Protein AF-A0A9P6AMA7-F1 (afdb_monomer_lite)

Structure (mmCIF, N/CA/C/O backbone):
data_AF-A0A9P6AMA7-F1
#
_entry.id   AF-A0A9P6AMA7-F1
#
loop_
_atom_site.group_PDB
_atom_site.id
_atom_site.type_symbol
_atom_site.label_atom_id
_atom_site.label_alt_id
_atom_site.label_comp_id
_atom_site.label_asym_id
_atom_site.label_entity_id
_atom_site.label_seq_id
_atom_site.pdbx_PDB_ins_code
_atom_site.Cartn_x
_atom_site.Cartn_y
_atom_site.Cartn_z
_atom_site.occupancy
_atom_site.B_iso_or_equiv
_atom_site.auth_seq_id
_atom_site.auth_comp_id
_atom_site.auth_asym_id
_atom_site.auth_atom_id
_atom_site.pdbx_PDB_model_num
ATOM 1 N N . VAL A 1 1 ? -16.185 -14.655 -2.365 1.00 68.81 1 VAL A N 1
ATOM 2 C CA . VAL A 1 1 ? -16.937 -15.245 -3.502 1.00 68.81 1 VAL A CA 1
ATOM 3 C C . VAL A 1 1 ? -18.035 -16.149 -2.954 1.00 68.81 1 VAL A C 1
ATOM 5 O O . VAL A 1 1 ? -17.804 -16.807 -1.950 1.00 68.81 1 VAL A O 1
ATOM 8 N N . TRP A 1 2 ? -19.237 -16.151 -3.538 1.00 72.81 2 TRP A N 1
ATOM 9 C CA . TRP A 1 2 ? -20.309 -17.062 -3.111 1.00 72.81 2 TRP A CA 1
ATOM 10 C C . TRP A 1 2 ? -20.008 -18.483 -3.596 1.00 72.81 2 TRP A C 1
ATOM 12 O O . TRP A 1 2 ? -19.959 -18.718 -4.802 1.00 72.81 2 TRP A O 1
ATOM 22 N N . ASN A 1 3 ? -19.809 -19.424 -2.674 1.00 79.06 3 ASN A N 1
ATOM 23 C CA . ASN A 1 3 ? -19.501 -20.823 -3.005 1.00 79.06 3 ASN A CA 1
ATOM 24 C C . ASN A 1 3 ? -20.756 -21.720 -3.089 1.00 79.06 3 ASN A C 1
ATOM 26 O O . ASN A 1 3 ? -20.645 -22.942 -3.164 1.00 79.06 3 ASN A O 1
ATOM 30 N N . GLY A 1 4 ? -21.959 -21.135 -3.029 1.00 75.69 4 GLY A N 1
ATOM 31 C CA . GLY A 1 4 ? -23.224 -21.874 -2.962 1.00 75.69 4 GLY A CA 1
ATOM 32 C C . GLY A 1 4 ? -23.747 -22.127 -1.543 1.00 75.69 4 GLY A C 1
ATOM 33 O O . GLY A 1 4 ? -24.902 -22.520 -1.401 1.00 75.69 4 GLY A O 1
ATOM 34 N N . ARG A 1 5 ? -22.937 -21.900 -0.499 1.00 81.56 5 ARG A N 1
ATOM 35 C CA . ARG A 1 5 ? -23.315 -22.090 0.916 1.00 81.56 5 ARG A CA 1
ATOM 36 C C . ARG A 1 5 ? -23.072 -20.849 1.770 1.00 81.56 5 ARG A C 1
ATOM 38 O O . ARG A 1 5 ? -23.910 -20.510 2.597 1.00 81.56 5 ARG A O 1
ATOM 45 N N . PHE A 1 6 ? -21.935 -20.194 1.582 1.00 77.62 6 PHE A N 1
ATOM 46 C CA . PHE A 1 6 ? -21.545 -18.980 2.288 1.00 77.62 6 PHE A CA 1
ATOM 47 C C . PHE A 1 6 ? -20.667 -18.098 1.390 1.00 77.62 6 PHE A C 1
ATOM 49 O O . PHE A 1 6 ? -20.195 -18.509 0.324 1.00 77.62 6 PHE A O 1
ATOM 56 N N . PHE A 1 7 ? -20.461 -16.853 1.809 1.00 72.19 7 PHE A N 1
ATOM 57 C CA . PHE A 1 7 ? -19.474 -15.985 1.182 1.00 72.19 7 PHE A CA 1
ATOM 58 C C . PHE A 1 7 ? -18.088 -16.341 1.718 1.00 72.19 7 PHE A C 1
ATOM 60 O O . PHE A 1 7 ? -17.790 -16.119 2.886 1.00 72.19 7 PHE A O 1
ATOM 67 N N . GLU A 1 8 ? -17.241 -16.913 0.866 1.00 73.94 8 GLU A N 1
ATOM 68 C CA . GLU A 1 8 ? -15.836 -17.152 1.192 1.00 73.94 8 GLU A CA 1
ATOM 69 C C . GLU A 1 8 ? -15.027 -15.862 1.065 1.00 73.94 8 GLU A C 1
ATOM 71 O O . GLU A 1 8 ? -15.163 -15.130 0.076 1.00 73.94 8 GLU A O 1
ATOM 76 N N . CYS A 1 9 ? -14.128 -15.620 2.019 1.00 69.00 9 CYS A N 1
ATOM 77 C CA . CYS A 1 9 ? -13.097 -14.599 1.885 1.00 69.00 9 CYS A CA 1
ATOM 78 C C . CYS A 1 9 ? -12.128 -15.016 0.774 1.00 69.00 9 CYS A C 1
ATOM 80 O O . CYS A 1 9 ? -11.408 -16.006 0.888 1.00 69.00 9 CYS A O 1
ATOM 82 N N . THR A 1 10 ? -12.116 -14.267 -0.326 1.00 73.31 10 THR A N 1
ATOM 83 C CA . THR A 1 10 ? -11.249 -14.530 -1.481 1.00 73.31 10 THR A CA 1
ATOM 84 C C . THR A 1 10 ? -10.432 -13.279 -1.764 1.00 73.31 10 THR A C 1
ATOM 86 O O . THR A 1 10 ? -10.982 -12.179 -1.797 1.00 73.31 10 THR A O 1
ATOM 89 N N . SER A 1 11 ? -9.122 -13.418 -1.970 1.00 75.81 11 SER A N 1
ATOM 90 C CA . SER A 1 11 ? -8.282 -12.276 -2.335 1.00 75.81 11 SER A CA 1
ATOM 91 C C . SER A 1 11 ? -8.448 -11.916 -3.813 1.00 75.81 11 SER A C 1
ATOM 93 O O . SER A 1 11 ? -8.735 -12.770 -4.654 1.00 75.81 11 SER A O 1
ATOM 95 N N . LEU A 1 12 ? -8.219 -10.647 -4.154 1.00 76.94 12 LEU A N 1
ATOM 96 C CA . LEU A 1 12 ? -8.228 -10.189 -5.546 1.00 76.94 12 LEU A CA 1
ATOM 97 C C . LEU A 1 12 ? -7.179 -10.933 -6.393 1.00 76.94 12 LEU A C 1
ATOM 99 O O . LEU A 1 12 ? -7.445 -11.270 -7.545 1.00 76.94 12 LEU A O 1
ATOM 103 N N . ALA A 1 13 ? -6.029 -11.270 -5.803 1.00 75.75 13 ALA A N 1
ATOM 104 C CA . ALA A 1 13 ? -5.015 -12.121 -6.420 1.00 75.75 13 ALA A CA 1
ATOM 105 C C . ALA A 1 13 ? -5.548 -13.526 -6.757 1.00 75.75 13 ALA A C 1
ATOM 107 O O . ALA A 1 13 ? -5.298 -14.015 -7.858 1.00 75.75 13 ALA A O 1
ATOM 108 N N . ALA A 1 14 ? -6.304 -14.159 -5.851 1.00 73.00 14 ALA A N 1
ATOM 109 C CA . ALA A 1 14 ? -6.897 -15.480 -6.081 1.00 73.00 14 ALA A CA 1
ATOM 110 C C . ALA A 1 14 ? -8.008 -15.451 -7.144 1.00 73.00 14 ALA A C 1
ATOM 112 O O . ALA A 1 14 ? -8.193 -16.426 -7.865 1.00 73.00 14 ALA A O 1
ATOM 113 N N . MET A 1 15 ? -8.689 -14.312 -7.306 1.00 79.62 15 MET A N 1
ATOM 114 C CA . MET A 1 15 ? -9.617 -14.081 -8.422 1.00 79.62 15 MET A CA 1
ATOM 115 C C . MET A 1 15 ? -8.908 -13.785 -9.757 1.00 79.62 15 MET A C 1
ATOM 117 O O . MET A 1 15 ? -9.567 -13.561 -10.768 1.00 79.62 15 MET A O 1
ATOM 121 N N . GLY A 1 16 ? -7.571 -13.786 -9.786 1.00 81.75 16 GLY A N 1
ATOM 122 C CA . GLY A 1 16 ? -6.781 -13.564 -10.995 1.00 81.75 16 GLY A CA 1
ATOM 123 C C . GLY A 1 16 ? -6.574 -12.093 -11.357 1.00 81.75 16 GLY A C 1
ATOM 124 O O . GLY A 1 16 ? -6.060 -11.818 -12.444 1.00 81.75 16 GLY A O 1
ATOM 125 N N . LEU A 1 17 ? -6.921 -11.145 -10.473 1.00 84.31 17 LEU A N 1
ATOM 126 C CA . LEU A 1 17 ? -6.676 -9.727 -10.732 1.00 84.31 17 LEU A CA 1
ATOM 127 C C . LEU A 1 17 ? -5.169 -9.457 -10.796 1.00 84.31 17 LEU A C 1
ATOM 129 O O . LEU A 1 17 ? -4.412 -9.762 -9.868 1.00 84.31 17 LEU A O 1
ATOM 133 N N . LYS A 1 18 ? -4.764 -8.834 -11.901 1.00 86.62 18 LYS A N 1
ATOM 134 C CA . LYS A 1 18 ? -3.401 -8.394 -12.179 1.00 86.62 18 LYS A CA 1
ATOM 135 C C . LYS A 1 18 ? -3.399 -6.889 -12.399 1.00 86.62 18 LYS A C 1
ATOM 137 O O . LYS A 1 18 ? -4.124 -6.394 -13.259 1.00 86.62 18 LYS A O 1
ATOM 142 N N . VAL A 1 19 ? -2.588 -6.171 -11.631 1.00 86.56 19 VAL A N 1
ATOM 143 C CA . VAL A 1 19 ? -2.410 -4.725 -11.773 1.00 86.56 19 VAL A CA 1
ATOM 144 C C . VAL A 1 19 ? -1.103 -4.458 -12.501 1.00 86.56 19 VAL A C 1
ATOM 146 O O . VAL A 1 19 ? -0.035 -4.848 -12.037 1.00 86.56 19 VAL A O 1
ATOM 149 N N . TYR A 1 20 ? -1.194 -3.783 -13.640 1.00 87.50 20 TYR A N 1
ATOM 150 C CA . TYR A 1 20 ? -0.045 -3.379 -14.440 1.00 87.50 20 TYR A CA 1
ATOM 151 C C . TYR A 1 20 ? 0.362 -1.961 -14.042 1.00 87.50 20 TYR A C 1
ATOM 153 O O . TYR A 1 20 ? -0.455 -1.044 -14.123 1.00 87.50 20 TYR A O 1
ATOM 161 N N . LEU A 1 21 ? 1.608 -1.780 -13.603 1.00 86.88 21 LEU A N 1
ATOM 162 C CA . LEU A 1 21 ? 2.154 -0.475 -13.223 1.00 86.88 21 LEU A CA 1
ATOM 163 C C . LEU A 1 21 ? 3.147 0.028 -14.273 1.00 86.88 21 LEU A C 1
ATOM 165 O O . LEU A 1 21 ? 3.879 -0.754 -14.880 1.00 86.88 21 LEU A O 1
ATOM 169 N N . GLY A 1 22 ? 3.209 1.349 -14.451 1.00 84.31 22 GLY A N 1
ATOM 170 C CA . GLY A 1 22 ? 4.006 1.993 -15.497 1.00 84.31 22 GLY A CA 1
ATOM 171 C C . GLY A 1 22 ? 3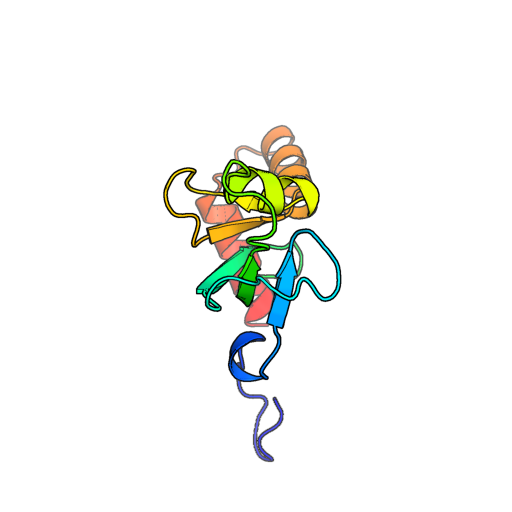.206 2.163 -16.789 1.00 84.31 22 GLY A C 1
ATOM 172 O O . GLY A 1 22 ? 2.173 2.826 -16.781 1.00 84.31 22 GLY A O 1
ATOM 173 N N . HIS A 1 23 ? 3.680 1.598 -17.903 1.00 82.06 23 HIS A N 1
ATOM 174 C CA . HIS A 1 23 ? 2.973 1.696 -19.185 1.00 82.06 23 HIS A CA 1
ATOM 175 C C . HIS A 1 23 ? 1.824 0.686 -19.291 1.00 82.06 23 HIS A C 1
ATOM 177 O O . HIS A 1 23 ? 1.960 -0.479 -18.907 1.00 82.06 23 HIS A O 1
ATOM 183 N N . THR A 1 24 ? 0.723 1.113 -19.905 1.00 73.62 24 THR A N 1
ATOM 184 C CA . THR A 1 24 ? -0.377 0.234 -20.306 1.00 73.62 24 THR A CA 1
ATOM 185 C C . THR A 1 24 ? 0.116 -0.761 -21.367 1.00 73.62 24 THR A C 1
ATOM 187 O O . THR A 1 24 ? 0.728 -0.367 -22.355 1.00 73.62 24 THR A O 1
ATOM 190 N N . ASN A 1 25 ? -0.101 -2.064 -21.150 1.00 71.75 25 ASN A N 1
ATOM 191 C CA . ASN A 1 25 ? 0.365 -3.149 -22.032 1.00 71.75 25 ASN A CA 1
ATOM 192 C C . ASN A 1 25 ? 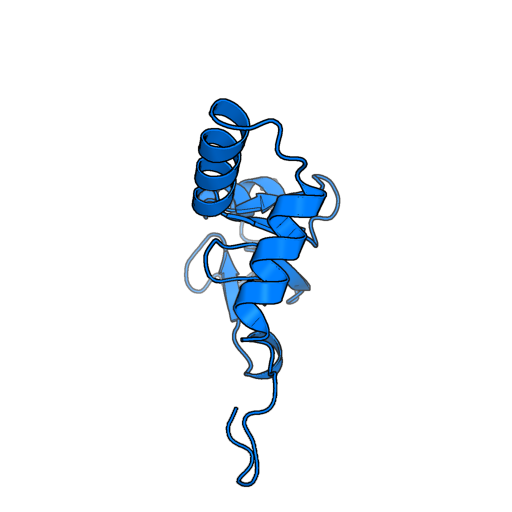1.880 -3.113 -22.377 1.00 71.75 25 ASN A C 1
ATOM 194 O O . ASN A 1 25 ? 2.253 -3.376 -23.520 1.00 71.75 25 ASN A O 1
ATOM 198 N N . CYS A 1 26 ? 2.775 -2.812 -21.415 1.00 78.75 26 CYS A N 1
ATOM 199 C CA . CYS A 1 26 ? 4.234 -2.925 -21.640 1.00 78.75 26 CYS A CA 1
ATOM 200 C C . CYS A 1 26 ? 4.582 -4.376 -22.047 1.00 78.75 26 CYS A C 1
ATOM 202 O O . CYS A 1 26 ? 4.282 -5.304 -21.298 1.00 78.75 26 CYS A O 1
ATOM 204 N N . PRO A 1 27 ? 5.262 -4.597 -23.186 1.00 78.62 27 PRO A N 1
ATOM 205 C CA . PRO A 1 27 ? 5.699 -5.934 -23.601 1.00 78.62 27 PRO A CA 1
ATOM 206 C C . PRO A 1 27 ? 6.837 -6.485 -22.726 1.00 78.62 27 PRO A C 1
ATOM 208 O O . PRO A 1 27 ? 7.143 -7.670 -22.784 1.00 78.62 27 PRO A O 1
ATOM 211 N N . MET A 1 28 ? 7.467 -5.631 -21.911 1.00 82.62 28 MET A N 1
ATOM 212 C CA . MET A 1 28 ? 8.563 -5.982 -21.003 1.00 82.62 28 MET A CA 1
ATOM 213 C C . MET A 1 28 ? 8.123 -5.940 -19.533 1.00 82.62 28 MET A C 1
ATOM 215 O O . MET A 1 28 ? 8.835 -5.404 -18.685 1.00 82.62 28 MET A O 1
ATOM 219 N N . THR A 1 29 ? 6.925 -6.428 -19.208 1.00 82.50 29 THR A N 1
ATOM 220 C CA . THR A 1 29 ? 6.513 -6.586 -17.804 1.00 82.50 29 THR A CA 1
ATOM 221 C C . THR A 1 29 ? 7.409 -7.588 -17.089 1.00 82.50 29 THR A C 1
ATOM 223 O O . THR A 1 29 ? 7.729 -8.642 -17.635 1.00 82.50 29 THR A O 1
ATOM 226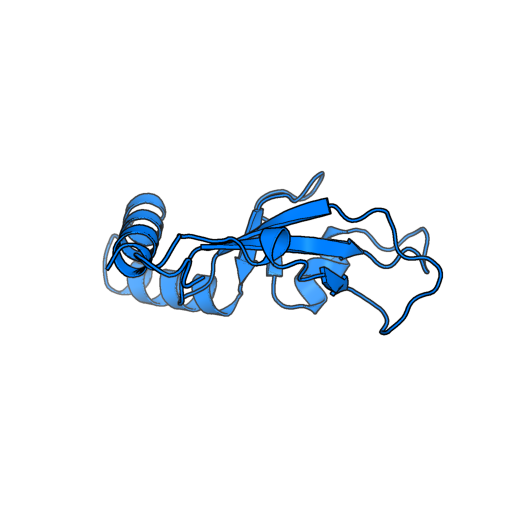 N N . LYS A 1 30 ? 7.787 -7.273 -15.851 1.00 83.12 30 LYS A N 1
ATOM 227 C CA . LYS A 1 30 ? 8.453 -8.223 -14.957 1.00 83.12 30 LYS A CA 1
ATOM 228 C C . LYS A 1 30 ? 7.466 -9.284 -14.466 1.00 83.12 30 LYS A C 1
ATOM 230 O O . LYS A 1 30 ? 6.252 -9.116 -14.589 1.00 83.12 30 LYS A O 1
ATOM 235 N N . GLU A 1 31 ? 8.013 -10.341 -13.870 1.00 84.06 31 GLU A N 1
ATOM 236 C CA . GLU A 1 31 ? 7.234 -11.398 -13.225 1.00 84.06 31 GLU A CA 1
ATOM 237 C C . GLU A 1 31 ? 6.215 -10.821 -12.224 1.00 84.06 31 GLU A C 1
ATOM 239 O O . GLU A 1 31 ? 6.536 -9.873 -11.490 1.00 84.06 31 GLU A O 1
ATOM 244 N N . PRO A 1 32 ? 4.986 -11.370 -12.184 1.00 85.75 32 PRO A N 1
ATOM 245 C CA . PRO A 1 32 ? 3.975 -10.940 -11.238 1.00 85.75 32 PRO A CA 1
ATOM 246 C C . PRO A 1 32 ? 4.448 -11.221 -9.814 1.00 85.75 32 PRO A C 1
ATOM 248 O O . PRO A 1 32 ? 4.917 -12.309 -9.489 1.00 85.75 32 PRO A O 1
ATOM 251 N N . SER A 1 33 ? 4.285 -10.228 -8.952 1.00 88.06 33 SER A N 1
ATOM 252 C CA . SER A 1 33 ? 4.629 -10.321 -7.534 1.00 88.06 33 SER A CA 1
ATOM 253 C C . SER A 1 33 ? 3.397 -10.039 -6.688 1.00 88.06 33 SER A C 1
ATOM 255 O O . SER A 1 33 ? 2.556 -9.214 -7.048 1.00 88.06 33 SER A O 1
ATOM 257 N N . LEU A 1 34 ? 3.262 -10.762 -5.578 1.00 90.38 34 LEU A N 1
ATOM 258 C CA . LEU A 1 34 ? 2.138 -10.596 -4.665 1.00 90.38 34 LEU A CA 1
ATOM 259 C C . LEU A 1 34 ? 2.364 -9.358 -3.794 1.00 90.38 34 LEU A C 1
ATOM 261 O O . LEU A 1 34 ? 3.391 -9.251 -3.123 1.00 90.38 34 LEU A O 1
ATOM 265 N N . PHE A 1 35 ? 1.394 -8.449 -3.797 1.00 90.94 35 PHE A N 1
ATOM 266 C CA . PHE A 1 35 ? 1.397 -7.236 -2.988 1.00 90.94 35 PHE A CA 1
ATOM 267 C C . PHE A 1 35 ? 0.189 -7.193 -2.065 1.00 90.94 35 PHE A C 1
ATOM 269 O O . PHE A 1 35 ? -0.935 -7.482 -2.479 1.00 90.94 35 PHE A O 1
ATOM 276 N N . THR A 1 36 ? 0.422 -6.739 -0.841 1.00 92.38 36 THR A N 1
ATOM 277 C CA . THR A 1 36 ? -0.611 -6.385 0.128 1.00 92.38 36 THR A CA 1
ATOM 278 C C . THR A 1 36 ? -0.831 -4.878 0.084 1.00 92.38 36 THR A C 1
ATOM 280 O O . THR A 1 36 ? 0.046 -4.099 0.458 1.00 92.38 36 THR A O 1
ATOM 283 N N . ILE A 1 37 ? -2.003 -4.458 -0.377 1.00 92.31 37 ILE A N 1
ATOM 284 C CA . ILE A 1 37 ? -2.399 -3.057 -0.492 1.00 92.31 37 ILE A CA 1
ATOM 285 C C . ILE A 1 37 ? -3.380 -2.724 0.619 1.00 92.31 37 ILE A C 1
ATOM 287 O O . ILE A 1 37 ? -4.444 -3.327 0.718 1.00 92.31 37 ILE A O 1
ATOM 291 N N . ILE A 1 38 ? -3.034 -1.732 1.427 1.00 92.88 38 ILE A N 1
ATOM 292 C CA . ILE A 1 38 ? -3.901 -1.198 2.471 1.00 92.88 38 ILE A CA 1
ATOM 293 C C . ILE A 1 38 ? -4.648 0.009 1.900 1.00 92.88 38 ILE A C 1
ATOM 295 O O . ILE A 1 38 ? -4.050 0.995 1.442 1.00 92.88 38 ILE A O 1
ATOM 299 N N . HIS A 1 39 ? -5.969 -0.076 1.927 1.00 92.12 39 HIS A N 1
ATOM 300 C CA . HIS A 1 39 ? -6.888 0.962 1.499 1.00 92.12 39 HIS A CA 1
ATOM 301 C C . HIS A 1 39 ? -7.906 1.263 2.608 1.00 92.12 39 HIS A C 1
ATOM 303 O O . HIS A 1 39 ? -8.012 0.531 3.587 1.00 92.12 39 HIS A O 1
ATOM 309 N N . THR A 1 40 ? -8.653 2.358 2.472 1.00 89.06 40 THR A N 1
ATOM 310 C CA . THR A 1 40 ? -9.725 2.710 3.419 1.00 89.06 40 THR A CA 1
ATOM 311 C C . THR A 1 40 ? -10.876 1.712 3.391 1.00 89.06 40 THR A C 1
ATOM 313 O O . THR A 1 40 ? -11.579 1.594 4.375 1.00 89.06 40 THR A O 1
ATOM 316 N N . ASN A 1 41 ? -11.045 0.982 2.284 1.00 85.19 41 ASN A N 1
ATOM 317 C CA . ASN A 1 41 ? -12.019 -0.106 2.161 1.00 85.19 41 ASN A CA 1
ATOM 318 C C . ASN A 1 41 ? -11.483 -1.467 2.659 1.00 85.19 41 ASN A C 1
ATOM 320 O O . ASN A 1 41 ? -12.112 -2.497 2.443 1.00 85.19 41 ASN A O 1
ATOM 324 N N . GLY A 1 42 ? -10.277 -1.500 3.235 1.00 86.56 42 GLY A N 1
ATOM 325 C CA . GLY A 1 42 ? -9.657 -2.719 3.745 1.00 86.56 42 GLY A CA 1
ATOM 326 C C . GLY A 1 42 ? -8.323 -3.080 3.093 1.00 86.56 42 GLY A C 1
ATOM 327 O O . GLY A 1 42 ? -7.676 -2.289 2.402 1.00 86.56 42 GLY A O 1
ATOM 328 N N . ILE A 1 43 ? -7.881 -4.303 3.376 1.00 89.94 43 ILE A N 1
ATOM 329 C CA . ILE A 1 43 ? -6.590 -4.860 2.985 1.00 89.94 43 ILE A CA 1
ATOM 330 C C . ILE A 1 43 ? -6.798 -5.843 1.836 1.00 89.94 43 ILE A C 1
ATOM 332 O O . ILE A 1 43 ? -7.587 -6.785 1.912 1.00 89.94 43 ILE A O 1
ATOM 336 N N . HIS A 1 44 ? -6.053 -5.631 0.761 1.00 89.75 44 HIS A N 1
ATOM 337 C CA . HIS A 1 44 ? -6.222 -6.339 -0.493 1.00 89.75 44 HIS A CA 1
ATOM 338 C C . HIS A 1 44 ? -4.914 -6.990 -0.928 1.00 89.75 44 HIS A C 1
ATOM 340 O O . HIS A 1 44 ? -3.918 -6.304 -1.134 1.00 89.75 44 HIS A O 1
ATOM 346 N N . CYS A 1 45 ? -4.922 -8.305 -1.144 1.00 90.38 45 CYS A N 1
ATOM 347 C CA . CYS A 1 45 ? -3.801 -8.984 -1.792 1.00 90.38 45 CYS A CA 1
ATOM 348 C C . CYS A 1 45 ? -4.032 -9.015 -3.307 1.00 90.38 45 CYS A C 1
ATOM 350 O O . CYS A 1 45 ? -5.043 -9.567 -3.754 1.00 90.38 45 CYS A O 1
ATOM 352 N N . VAL A 1 46 ? -3.116 -8.442 -4.089 1.00 90.38 46 VAL A N 1
ATOM 353 C CA . VAL A 1 46 ? -3.189 -8.356 -5.559 1.00 90.38 46 VAL A CA 1
ATOM 354 C C . VAL A 1 46 ? -1.872 -8.777 -6.205 1.00 90.38 46 VAL A C 1
ATOM 356 O O . VAL A 1 46 ? -0.805 -8.619 -5.615 1.00 90.38 46 VAL A O 1
ATOM 359 N N . ASN A 1 47 ? -1.937 -9.281 -7.438 1.00 89.88 47 ASN A N 1
ATOM 360 C CA . ASN A 1 47 ? -0.739 -9.534 -8.234 1.00 89.88 47 ASN A CA 1
ATOM 361 C C . ASN A 1 47 ? -0.361 -8.267 -9.000 1.00 89.88 47 ASN A C 1
ATOM 363 O O . ASN A 1 47 ? -1.171 -7.739 -9.763 1.00 89.88 47 ASN A O 1
ATOM 367 N N . VAL A 1 48 ? 0.866 -7.793 -8.823 1.00 89.88 48 VAL A N 1
ATOM 368 C CA . VAL A 1 48 ? 1.375 -6.574 -9.456 1.00 89.88 48 VAL A CA 1
ATOM 369 C C . VAL A 1 48 ? 2.437 -6.936 -10.483 1.00 89.88 48 VAL A C 1
ATOM 371 O O . VAL A 1 48 ? 3.364 -7.696 -10.195 1.00 89.88 48 VAL A O 1
ATOM 374 N N . LEU A 1 49 ? 2.306 -6.372 -11.681 1.00 90.00 49 LEU A N 1
ATOM 375 C CA . LEU A 1 49 ? 3.284 -6.465 -12.755 1.00 90.00 49 LEU A CA 1
ATOM 376 C C . LEU A 1 49 ? 3.923 -5.098 -12.959 1.00 90.00 49 LEU A C 1
ATOM 378 O O . LEU A 1 49 ? 3.274 -4.143 -13.387 1.00 90.00 49 LEU A O 1
ATOM 382 N N . LEU A 1 50 ? 5.212 -5.019 -12.648 1.00 87.44 50 LEU A N 1
ATOM 383 C CA . LEU A 1 50 ? 6.009 -3.815 -12.842 1.00 87.44 50 LEU A CA 1
ATOM 384 C C . LEU A 1 50 ? 6.496 -3.728 -14.286 1.00 87.44 50 LEU A C 1
ATOM 386 O O . LEU A 1 50 ? 6.912 -4.720 -14.890 1.00 87.44 50 LEU A O 1
ATOM 390 N N . CYS A 1 51 ? 6.503 -2.517 -14.823 1.00 87.38 51 CYS A N 1
ATOM 391 C CA . CYS A 1 51 ? 7.029 -2.235 -16.146 1.00 87.38 51 CYS A CA 1
ATOM 392 C C . CYS A 1 51 ? 8.565 -2.339 -16.145 1.00 87.38 51 CYS A C 1
ATOM 394 O O . CYS A 1 51 ? 9.252 -1.663 -15.380 1.00 87.38 51 CYS A O 1
ATOM 396 N N . GLY A 1 52 ? 9.127 -3.165 -17.027 1.00 83.50 52 GLY A N 1
ATOM 397 C CA . GLY A 1 52 ? 10.571 -3.293 -17.251 1.00 83.50 52 GLY A CA 1
ATOM 398 C C . GLY A 1 52 ? 11.105 -2.426 -18.393 1.00 83.50 52 GLY A C 1
ATOM 399 O O . GLY A 1 52 ? 12.302 -2.466 -18.656 1.00 83.50 52 GLY A O 1
ATOM 400 N N . CYS A 1 53 ? 10.253 -1.618 -19.038 1.00 78.31 53 CYS A N 1
ATOM 401 C CA . CYS A 1 53 ? 10.564 -0.793 -20.214 1.00 78.31 53 CYS A CA 1
ATOM 402 C C . CYS A 1 53 ? 11.605 0.351 -19.958 1.00 78.31 53 CYS A C 1
ATOM 404 O O . CYS A 1 53 ? 11.750 1.252 -20.776 1.00 78.31 53 CYS A O 1
ATOM 406 N N . GLY A 1 54 ? 12.353 0.332 -18.848 1.00 70.06 54 GLY A N 1
ATOM 407 C CA . GLY A 1 54 ? 13.443 1.262 -18.538 1.00 70.06 54 GLY A CA 1
ATOM 408 C C . GLY A 1 54 ? 14.315 0.705 -17.414 1.00 70.06 54 GLY A C 1
ATOM 409 O O . GLY A 1 54 ? 13.881 0.659 -16.265 1.00 70.06 54 GLY A O 1
ATOM 410 N N . ALA A 1 55 ? 15.538 0.268 -17.735 1.00 62.16 55 ALA A N 1
ATOM 411 C CA . ALA A 1 55 ? 16.436 -0.434 -16.806 1.00 62.16 55 ALA A CA 1
ATOM 412 C C . ALA A 1 55 ? 16.786 0.364 -15.531 1.00 62.16 55 ALA A C 1
ATOM 414 O O . ALA A 1 55 ? 17.217 -0.216 -14.538 1.00 62.16 55 ALA A O 1
ATOM 415 N N . THR A 1 56 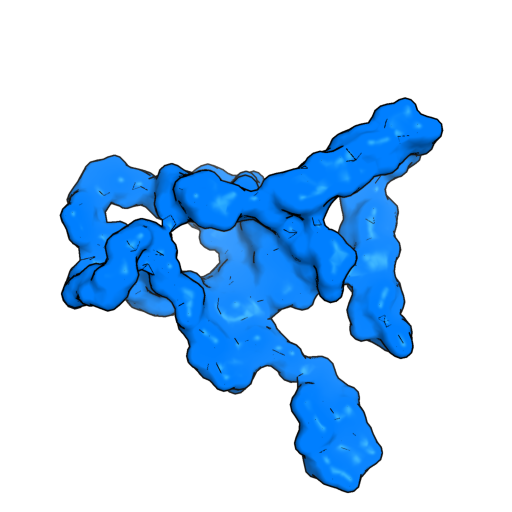? 16.574 1.682 -15.546 1.00 66.62 56 THR A N 1
ATOM 416 C CA . THR A 1 56 ? 16.881 2.615 -14.454 1.00 66.62 56 THR A CA 1
ATOM 417 C C . THR A 1 56 ? 15.672 2.996 -13.595 1.00 66.62 56 THR A C 1
ATOM 419 O O . THR A 1 56 ? 15.846 3.648 -12.566 1.00 66.62 56 THR A O 1
ATOM 422 N N . ILE A 1 57 ? 14.446 2.611 -13.971 1.00 76.50 57 ILE A N 1
ATOM 423 C CA . ILE A 1 57 ? 13.255 2.974 -13.196 1.00 76.50 57 ILE A CA 1
ATOM 424 C C . ILE A 1 57 ? 13.112 2.005 -12.024 1.00 76.50 57 ILE A C 1
ATOM 426 O O . ILE A 1 57 ? 12.814 0.819 -12.193 1.00 76.50 57 ILE A O 1
ATOM 430 N N . HIS A 1 58 ? 13.306 2.522 -10.814 1.00 82.62 58 HIS A N 1
ATOM 431 C CA . HIS A 1 58 ? 13.148 1.728 -9.606 1.00 82.62 58 HIS A CA 1
ATOM 432 C C . HIS A 1 58 ? 11.675 1.339 -9.357 1.00 82.62 58 HIS A C 1
ATOM 434 O O . HIS A 1 58 ? 10.776 2.149 -9.596 1.00 82.62 58 HIS A O 1
ATOM 440 N N . PRO A 1 59 ? 11.408 0.14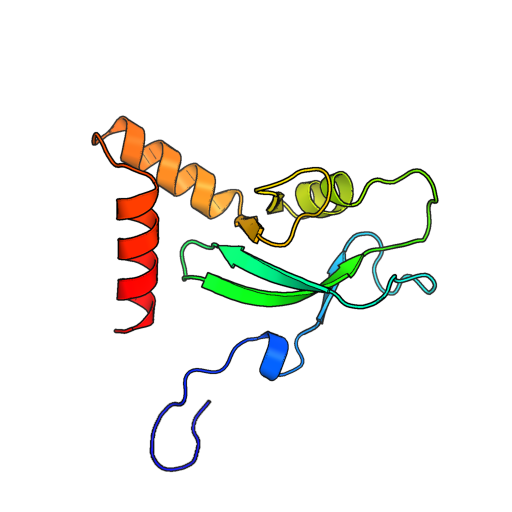0 -8.800 1.00 83.75 59 PRO A N 1
ATOM 441 C CA . PRO A 1 59 ? 10.056 -0.319 -8.461 1.00 83.75 59 PRO A CA 1
ATOM 442 C C . PRO A 1 59 ? 9.242 0.664 -7.612 1.00 83.75 59 PRO A C 1
ATOM 444 O O . PRO A 1 59 ? 8.063 0.880 -7.875 1.00 83.75 59 PRO A O 1
ATOM 447 N N . TRP A 1 60 ? 9.878 1.300 -6.621 1.00 86.31 60 TRP A N 1
ATOM 448 C CA . TRP A 1 60 ? 9.215 2.256 -5.731 1.00 86.31 60 TRP A CA 1
ATOM 449 C C . TRP A 1 60 ? 8.666 3.473 -6.481 1.00 86.31 60 TRP A C 1
ATOM 451 O O . TRP A 1 60 ? 7.611 3.980 -6.118 1.00 86.31 60 TRP A O 1
ATOM 461 N N . TYR A 1 61 ? 9.328 3.909 -7.556 1.00 88.75 61 TYR A N 1
ATOM 462 C CA . TYR A 1 61 ? 8.865 5.043 -8.351 1.00 88.75 61 TYR A CA 1
ATOM 463 C C . TYR A 1 61 ? 7.552 4.710 -9.064 1.00 88.75 61 TYR A C 1
ATOM 465 O O . TYR A 1 61 ? 6.602 5.483 -9.003 1.00 88.75 61 TYR A O 1
ATOM 473 N N . GLN A 1 62 ? 7.462 3.519 -9.667 1.00 88.88 62 GLN A N 1
ATOM 474 C CA . GLN A 1 62 ? 6.240 3.064 -10.340 1.00 88.88 62 GLN A CA 1
ATOM 475 C C . GLN A 1 62 ? 5.064 2.928 -9.365 1.00 88.88 62 GLN A C 1
ATOM 477 O O . GLN A 1 62 ? 3.938 3.269 -9.717 1.00 88.88 62 GLN A O 1
ATOM 482 N N . LEU A 1 63 ? 5.328 2.484 -8.131 1.00 90.62 63 LEU A N 1
ATOM 483 C CA . LEU A 1 63 ? 4.322 2.425 -7.067 1.00 90.62 63 LEU A CA 1
ATOM 484 C C . LEU A 1 63 ? 3.820 3.826 -6.689 1.00 90.62 63 LEU A C 1
ATOM 486 O O . LEU A 1 63 ? 2.610 4.057 -6.646 1.00 90.62 63 LEU A O 1
ATOM 490 N N . LEU A 1 64 ? 4.732 4.785 -6.499 1.00 90.44 64 LEU A N 1
ATOM 491 C CA . LEU A 1 64 ? 4.368 6.166 -6.168 1.00 90.44 64 LEU A CA 1
ATOM 492 C C . LEU A 1 64 ? 3.594 6.860 -7.294 1.00 90.44 64 LEU A C 1
ATOM 494 O O . LEU A 1 64 ? 2.651 7.594 -7.004 1.00 90.44 64 LEU A O 1
ATOM 498 N N . CYS A 1 65 ? 3.921 6.598 -8.564 1.00 89.31 65 CYS A N 1
ATOM 499 C CA . CYS A 1 65 ? 3.148 7.106 -9.705 1.00 89.31 65 CYS A CA 1
ATOM 500 C C . CYS A 1 65 ? 1.682 6.649 -9.674 1.00 89.31 65 CYS A C 1
ATOM 502 O O . CYS A 1 65 ? 0.805 7.367 -10.148 1.00 89.31 65 CYS A O 1
ATOM 504 N N . CYS A 1 66 ? 1.402 5.493 -9.073 1.00 88.44 66 CYS A N 1
ATOM 505 C CA . CYS A 1 66 ? 0.047 4.985 -8.863 1.00 88.44 66 CYS A CA 1
ATOM 506 C C . CYS A 1 66 ? -0.515 5.328 -7.472 1.00 88.44 66 CYS A C 1
ATOM 508 O O . CYS A 1 66 ? -1.502 4.736 -7.040 1.00 88.44 66 CYS A O 1
ATOM 510 N N . SER A 1 67 ? 0.085 6.299 -6.771 1.00 92.62 67 SER A N 1
ATOM 511 C CA . SER A 1 67 ? -0.315 6.738 -5.424 1.00 92.62 67 SER A CA 1
ATOM 512 C C . SER A 1 67 ? -0.292 5.621 -4.375 1.00 92.62 67 SER A C 1
ATOM 514 O O . SER A 1 67 ? -1.075 5.624 -3.417 1.00 92.62 67 SER A O 1
ATOM 516 N N . TRP A 1 68 ? 0.605 4.650 -4.551 1.00 93.38 68 TRP A N 1
ATOM 517 C CA . TRP A 1 68 ? 0.873 3.591 -3.587 1.00 93.38 68 TRP A CA 1
ATOM 518 C C . TRP A 1 68 ? 2.208 3.859 -2.909 1.00 93.38 68 TRP A C 1
ATOM 520 O O . TRP A 1 68 ? 3.270 3.825 -3.527 1.00 93.38 68 TRP A O 1
ATOM 530 N N . TYR A 1 69 ? 2.146 4.130 -1.613 1.00 92.62 69 TYR A N 1
ATOM 531 C CA . TYR A 1 69 ? 3.310 4.342 -0.779 1.00 92.62 69 TYR A CA 1
ATOM 532 C C . TYR A 1 69 ? 3.837 2.996 -0.266 1.00 92.62 69 TYR A C 1
ATOM 534 O O . TYR A 1 69 ? 3.132 2.314 0.486 1.00 92.62 69 TYR A O 1
ATOM 542 N N . PRO A 1 70 ? 5.051 2.577 -0.648 1.00 92.44 70 PRO A N 1
ATOM 543 C CA . PRO A 1 70 ? 5.606 1.318 -0.180 1.00 92.44 70 PRO A CA 1
ATOM 544 C C . PRO A 1 70 ? 6.009 1.396 1.296 1.00 92.44 70 PRO A C 1
ATOM 546 O O . PRO A 1 70 ? 6.565 2.393 1.750 1.00 92.44 70 PRO A O 1
ATOM 549 N N . ALA A 1 71 ? 5.790 0.313 2.042 1.00 88.38 71 ALA A N 1
ATOM 550 C CA . ALA A 1 71 ? 6.296 0.192 3.410 1.00 88.38 71 ALA A CA 1
ATOM 551 C C . ALA A 1 71 ? 7.831 0.040 3.450 1.00 88.38 71 ALA A C 1
ATOM 553 O O . ALA A 1 71 ? 8.474 0.439 4.418 1.00 88.38 71 ALA A O 1
ATOM 554 N N . THR A 1 72 ? 8.423 -0.526 2.393 1.00 85.44 72 THR A N 1
ATOM 555 C CA . THR A 1 72 ? 9.863 -0.784 2.253 1.00 85.44 72 THR A CA 1
ATOM 556 C C . THR A 1 72 ? 10.348 -0.406 0.853 1.00 85.44 72 THR A C 1
ATOM 558 O O . THR A 1 72 ? 9.681 -0.668 -0.142 1.00 85.44 72 THR A O 1
ATOM 561 N N . ILE A 1 73 ? 11.535 0.199 0.748 1.00 80.81 73 ILE A N 1
ATOM 562 C CA . ILE A 1 73 ? 12.052 0.713 -0.537 1.00 80.81 73 ILE A CA 1
ATOM 563 C C . ILE A 1 73 ? 12.689 -0.398 -1.389 1.00 80.81 73 ILE A C 1
ATOM 565 O O . ILE A 1 73 ? 12.499 -0.434 -2.603 1.00 80.81 73 ILE A O 1
ATOM 569 N N . HIS A 1 74 ? 13.455 -1.305 -0.769 1.00 74.62 74 HIS A N 1
ATOM 570 C CA . HIS A 1 74 ? 14.258 -2.299 -1.495 1.00 74.62 74 HIS A CA 1
ATOM 571 C C . HIS A 1 74 ? 13.424 -3.432 -2.104 1.00 74.62 74 HIS A C 1
ATOM 573 O O . HIS A 1 74 ? 13.674 -3.841 -3.236 1.00 74.62 74 HIS A O 1
ATOM 579 N N . GLN A 1 75 ? 12.437 -3.930 -1.360 1.00 74.88 75 GLN A N 1
ATOM 580 C CA . GLN A 1 75 ? 11.519 -4.987 -1.785 1.00 74.88 75 GLN A CA 1
ATOM 581 C C . GLN A 1 75 ? 10.132 -4.691 -1.209 1.00 74.88 75 GL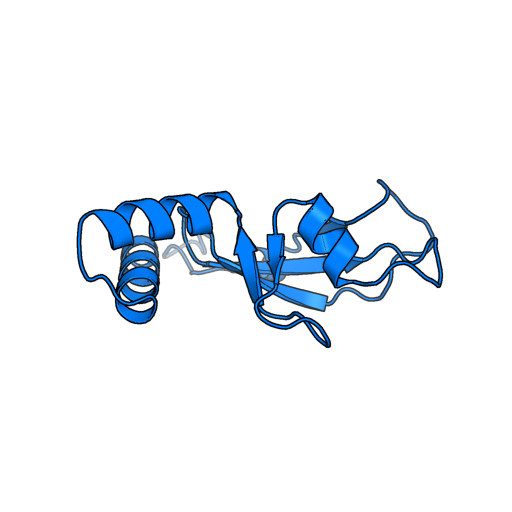N A C 1
ATOM 583 O O . GLN A 1 75 ? 9.779 -5.207 -0.144 1.00 74.88 75 GLN A O 1
ATOM 588 N N . PRO A 1 76 ? 9.365 -3.803 -1.857 1.00 79.81 76 PRO A N 1
ATOM 589 C CA . PRO A 1 76 ? 8.015 -3.514 -1.416 1.00 79.81 76 PRO A CA 1
ATOM 590 C C . PRO A 1 76 ? 7.141 -4.747 -1.645 1.00 79.81 76 PRO A C 1
ATOM 592 O O . PRO A 1 76 ? 6.958 -5.176 -2.776 1.00 79.81 76 PRO A O 1
ATOM 595 N N . GLN A 1 77 ? 6.612 -5.317 -0.568 1.00 86.88 77 GLN A N 1
ATOM 596 C CA . GLN A 1 77 ? 5.523 -6.306 -0.624 1.00 86.88 77 GLN A CA 1
ATOM 597 C C . GLN A 1 77 ? 4.236 -5.758 -0.009 1.00 86.88 77 GLN A C 1
ATOM 599 O O . GLN A 1 77 ? 3.148 -6.252 -0.284 1.00 86.88 77 GLN A O 1
ATOM 604 N N . THR A 1 78 ? 4.356 -4.697 0.787 1.00 90.81 78 THR A N 1
ATOM 605 C CA . THR A 1 78 ? 3.232 -4.019 1.422 1.00 90.81 78 THR A CA 1
ATOM 606 C C . THR A 1 78 ? 3.220 -2.571 0.971 1.00 90.81 78 THR A C 1
ATOM 608 O O . THR A 1 78 ? 4.251 -1.894 1.002 1.00 90.81 78 THR A O 1
ATOM 611 N N . CYS A 1 79 ? 2.062 -2.092 0.538 1.00 93.44 79 CYS A N 1
ATOM 612 C CA . CYS A 1 79 ? 1.854 -0.716 0.110 1.00 93.44 79 CYS A CA 1
ATOM 613 C C . CYS A 1 79 ? 0.602 -0.139 0.766 1.00 93.44 79 CYS A C 1
ATOM 615 O O . CYS A 1 79 ? -0.390 -0.832 0.970 1.00 93.44 79 CYS A O 1
ATOM 617 N N . MET A 1 80 ? 0.639 1.149 1.074 1.00 93.75 80 MET A N 1
ATOM 618 C CA . MET A 1 80 ? -0.500 1.920 1.556 1.00 93.75 80 MET A CA 1
ATOM 619 C C . MET A 1 80 ? -0.917 2.903 0.471 1.00 93.75 80 MET A C 1
ATOM 621 O O . MET A 1 80 ? -0.084 3.607 -0.093 1.00 93.75 80 MET A O 1
ATOM 625 N N . THR A 1 81 ? -2.206 2.973 0.164 1.00 94.56 81 THR A N 1
ATOM 626 C CA . THR A 1 81 ? -2.713 4.016 -0.739 1.00 94.56 81 THR A CA 1
ATOM 627 C C . THR A 1 81 ? -2.572 5.405 -0.104 1.00 94.56 81 THR A C 1
ATOM 629 O O . THR A 1 81 ? -2.703 5.567 1.109 1.00 94.56 81 THR A O 1
ATOM 632 N N . PHE A 1 82 ? -2.353 6.449 -0.903 1.00 94.06 82 PHE A N 1
ATOM 633 C CA . PHE A 1 82 ? -2.296 7.819 -0.367 1.00 94.06 82 PHE A CA 1
ATOM 634 C C . PHE A 1 82 ? -3.605 8.227 0.325 1.00 94.06 82 PHE A C 1
ATOM 636 O O . PHE A 1 82 ? -3.583 8.974 1.297 1.00 94.06 82 PHE A O 1
ATOM 643 N N . ILE A 1 83 ? -4.736 7.678 -0.127 1.00 94.00 83 ILE A N 1
ATOM 644 C CA . ILE A 1 83 ? -6.052 7.881 0.490 1.00 94.00 83 ILE A CA 1
ATOM 645 C C . ILE A 1 83 ? -6.045 7.387 1.941 1.00 94.00 83 ILE A C 1
ATOM 647 O O . ILE A 1 83 ? -6.447 8.128 2.838 1.00 94.00 83 ILE A O 1
ATOM 651 N N . VAL A 1 84 ? -5.542 6.170 2.195 1.00 93.75 84 VAL A N 1
ATOM 652 C CA . VAL A 1 84 ? -5.492 5.635 3.562 1.00 93.75 84 VAL A CA 1
ATOM 653 C C . VAL A 1 84 ? -4.485 6.386 4.432 1.00 93.75 84 VAL A C 1
ATOM 655 O O . VAL A 1 84 ? -4.758 6.625 5.605 1.00 93.75 84 VAL A O 1
ATOM 658 N N . LEU A 1 85 ? -3.362 6.830 3.859 1.00 93.19 85 LEU A N 1
ATOM 659 C CA . LEU A 1 85 ? -2.387 7.657 4.574 1.00 93.19 85 LEU A CA 1
ATOM 660 C C . LEU A 1 85 ? -2.968 9.013 4.979 1.00 93.19 85 LEU A C 1
ATOM 662 O O . LEU A 1 85 ? -2.760 9.445 6.109 1.00 93.19 85 LEU A O 1
ATOM 666 N N . ASN A 1 86 ? -3.724 9.663 4.093 1.00 93.88 86 ASN A N 1
ATOM 667 C CA . ASN A 1 86 ? -4.403 10.916 4.407 1.00 93.88 86 ASN A CA 1
ATOM 668 C C . ASN A 1 86 ? -5.463 10.714 5.500 1.00 93.88 86 ASN A C 1
ATOM 670 O O . ASN A 1 86 ? -5.548 11.505 6.436 1.00 93.88 86 ASN A O 1
ATOM 674 N N . HIS A 1 87 ? -6.224 9.619 5.426 1.00 92.44 87 HIS A N 1
ATOM 675 C CA . HIS A 1 87 ? -7.207 9.278 6.453 1.00 92.44 87 HIS A CA 1
ATOM 676 C C . HIS A 1 87 ? -6.550 9.037 7.820 1.00 92.44 87 HIS A C 1
ATOM 678 O O . HIS A 1 87 ? -6.967 9.617 8.821 1.00 92.44 87 HIS A O 1
ATOM 684 N N . PHE A 1 88 ? -5.470 8.251 7.853 1.00 91.56 88 PHE A N 1
ATOM 685 C CA . PHE A 1 88 ? -4.689 8.028 9.065 1.00 91.56 88 PHE A CA 1
ATOM 686 C C . PHE A 1 88 ? -4.124 9.340 9.622 1.00 91.56 88 PHE A C 1
ATOM 688 O O . PHE A 1 88 ? -4.258 9.602 10.814 1.00 91.56 88 PHE A O 1
ATOM 695 N N . HIS A 1 89 ? -3.562 10.197 8.765 1.00 92.19 89 HIS A N 1
ATOM 696 C CA . HIS A 1 89 ? -3.020 11.492 9.171 1.00 92.19 89 HIS A CA 1
ATOM 697 C C . HIS A 1 89 ? -4.075 12.374 9.854 1.00 92.19 89 HIS A C 1
ATOM 699 O O . HIS A 1 89 ? -3.826 12.883 10.946 1.00 92.19 89 HIS A O 1
ATOM 705 N N . LEU A 1 90 ? -5.270 12.500 9.265 1.00 92.19 90 LEU A N 1
ATOM 706 C CA . LEU A 1 90 ? -6.371 13.275 9.848 1.00 92.19 90 LEU A CA 1
ATOM 707 C C . LEU A 1 90 ? -6.812 12.726 11.213 1.00 92.19 90 LEU A C 1
ATOM 709 O O . LEU A 1 90 ? -7.018 13.499 12.149 1.00 92.19 90 LEU A O 1
ATOM 713 N N . LEU A 1 91 ? -6.907 11.402 11.354 1.00 90.69 91 LEU A N 1
ATOM 714 C CA . LEU A 1 91 ? -7.284 10.768 12.619 1.00 90.69 91 LEU A CA 1
ATOM 715 C C . LEU A 1 91 ? -6.213 10.946 13.699 1.00 90.69 91 LEU A C 1
ATOM 717 O O . LEU A 1 91 ? -6.550 11.212 14.851 1.00 90.69 91 LEU A O 1
ATOM 721 N N . THR A 1 92 ? -4.932 10.850 13.340 1.00 91.44 92 THR A N 1
ATOM 722 C CA . THR A 1 92 ? -3.822 11.068 14.278 1.00 91.44 92 THR A CA 1
ATOM 723 C C . THR A 1 92 ? -3.717 12.528 14.737 1.00 91.44 92 THR A C 1
ATOM 725 O O . THR A 1 92 ? -3.225 12.787 15.834 1.00 91.44 92 THR A O 1
ATOM 728 N N . LEU A 1 93 ? -4.193 13.494 13.941 1.00 90.62 93 LEU A N 1
ATOM 729 C CA . LEU A 1 93 ? -4.272 14.899 14.362 1.00 90.62 93 LEU A CA 1
ATOM 730 C C . LEU A 1 93 ? -5.360 15.136 15.419 1.00 90.62 93 LEU A C 1
ATOM 732 O O . LEU A 1 93 ? -5.186 15.979 16.297 1.00 90.62 93 LEU A O 1
ATOM 736 N N . GLN A 1 94 ? -6.478 14.414 15.338 1.00 90.06 94 GLN A N 1
ATOM 737 C CA . GLN A 1 94 ? -7.615 14.577 16.253 1.00 90.06 94 GLN A CA 1
ATOM 738 C C . GLN A 1 94 ? -7.499 13.706 17.508 1.00 90.06 94 GLN A C 1
ATOM 740 O O . GLN A 1 94 ? -7.981 14.081 18.576 1.00 90.06 94 GLN A O 1
ATOM 745 N N . TYR A 1 95 ? -6.863 12.543 17.391 1.00 87.94 95 TYR A N 1
ATOM 746 C CA . TYR A 1 95 ? -6.724 11.567 18.462 1.00 87.94 95 TYR A CA 1
ATOM 747 C C . TYR A 1 95 ? -5.314 10.980 18.470 1.00 87.94 95 TYR A C 1
ATOM 749 O O . TYR A 1 95 ? -4.684 10.821 17.429 1.00 87.94 95 TYR A O 1
ATOM 757 N N . LYS A 1 96 ? -4.819 10.558 19.638 1.00 86.56 96 LYS A N 1
ATOM 758 C CA . LYS A 1 96 ? -3.533 9.852 19.746 1.00 86.56 96 LYS A CA 1
ATOM 759 C C . LYS A 1 96 ? -3.670 8.396 19.278 1.00 86.56 96 LYS A C 1
ATOM 761 O O . LYS A 1 96 ? -3.588 7.459 20.071 1.00 86.56 96 LYS A O 1
ATOM 766 N N . LEU A 1 97 ? -3.928 8.211 17.985 1.00 89.88 97 LEU A N 1
ATOM 767 C CA . LEU A 1 97 ? -4.142 6.910 17.364 1.00 89.88 97 LEU A CA 1
ATOM 768 C C . LEU A 1 97 ? -2.809 6.314 16.900 1.00 89.88 97 LEU A C 1
ATOM 770 O O . LEU A 1 97 ? -2.074 6.929 16.129 1.00 89.88 97 LEU A O 1
ATOM 774 N N . SER A 1 98 ? -2.514 5.094 17.347 1.00 89.88 98 SER A N 1
ATOM 775 C CA . SER A 1 98 ? -1.407 4.302 16.801 1.00 89.88 98 SER A CA 1
ATOM 776 C C . SER A 1 98 ? -1.797 3.695 15.452 1.00 89.88 98 SER A C 1
ATOM 778 O O . SER A 1 98 ? -2.942 3.277 15.263 1.00 89.88 98 SER A O 1
ATOM 780 N N . ALA A 1 99 ? -0.823 3.542 14.552 1.00 87.44 99 ALA A N 1
ATOM 781 C CA . ALA A 1 99 ? -1.000 2.840 13.280 1.00 87.44 99 ALA A CA 1
ATOM 782 C C . ALA A 1 99 ? -1.544 1.410 13.467 1.00 87.44 99 ALA A C 1
ATOM 784 O O . ALA A 1 99 ? -2.378 0.957 12.690 1.00 87.44 99 ALA A O 1
ATOM 785 N N . THR A 1 100 ? -1.141 0.715 14.537 1.00 88.62 100 THR A N 1
ATOM 786 C CA . THR A 1 100 ? -1.626 -0.641 14.850 1.00 88.62 100 THR A CA 1
ATOM 787 C C . THR A 1 100 ? -3.126 -0.677 15.136 1.00 88.62 100 THR A C 1
ATOM 789 O O . THR A 1 100 ? -3.828 -1.553 14.632 1.00 88.62 100 THR A O 1
ATOM 792 N N . HIS A 1 101 ? -3.637 0.288 15.906 1.00 90.38 101 HIS A N 1
ATOM 793 C CA . HIS A 1 101 ? -5.066 0.407 16.197 1.00 90.38 101 HIS A CA 1
ATOM 794 C C . HIS A 1 101 ? -5.862 0.736 14.939 1.00 90.38 101 HIS A C 1
ATOM 796 O O . HIS A 1 101 ? -6.905 0.130 14.712 1.00 90.38 101 HIS A O 1
ATOM 802 N N . PHE A 1 102 ? -5.342 1.635 14.104 1.00 90.06 102 PHE A N 1
ATOM 803 C CA . PHE A 1 102 ? -5.973 1.990 12.839 1.00 90.06 102 PHE A CA 1
ATOM 804 C C . PHE A 1 102 ? -6.069 0.792 11.879 1.00 90.06 102 PHE A C 1
ATOM 806 O O . PHE A 1 102 ? -7.144 0.499 11.365 1.00 90.06 102 PHE A O 1
ATOM 813 N N . ILE A 1 103 ? -4.983 0.033 11.704 1.00 88.38 103 ILE A N 1
ATOM 814 C CA . ILE A 1 103 ? -4.991 -1.180 10.870 1.00 88.38 103 ILE A CA 1
ATOM 815 C C . ILE A 1 103 ? -5.940 -2.239 11.449 1.00 88.38 103 ILE A C 1
ATOM 817 O O . ILE A 1 103 ? -6.678 -2.873 10.703 1.00 88.38 103 ILE A O 1
ATOM 821 N N . THR A 1 104 ? -5.969 -2.412 12.773 1.00 89.31 104 THR A N 1
ATOM 822 C CA . THR A 1 104 ? -6.892 -3.358 13.425 1.00 89.31 104 THR A CA 1
ATOM 823 C C . THR A 1 104 ? -8.354 -2.966 13.198 1.00 89.31 104 THR A C 1
ATOM 825 O O . THR A 1 104 ? -9.190 -3.844 13.003 1.00 89.31 104 THR A O 1
ATOM 828 N N . ALA A 1 105 ? -8.671 -1.668 13.208 1.00 89.12 105 ALA A N 1
ATOM 829 C CA . ALA A 1 105 ? -10.009 -1.184 12.879 1.00 89.12 105 ALA A CA 1
ATOM 830 C C . ALA A 1 105 ? -10.386 -1.533 11.431 1.00 89.12 105 ALA A C 1
ATOM 832 O O . ALA A 1 105 ? -11.439 -2.123 11.223 1.00 89.12 105 ALA A O 1
ATOM 833 N N . LEU A 1 106 ? -9.488 -1.292 10.466 1.00 88.69 106 LEU A N 1
ATOM 834 C CA . LEU A 1 106 ? -9.707 -1.666 9.062 1.00 88.69 106 LEU A CA 1
ATOM 835 C C . LEU A 1 106 ? -9.929 -3.174 8.876 1.00 88.69 106 LEU A C 1
ATOM 837 O O . LEU A 1 106 ? -10.794 -3.573 8.108 1.00 88.69 106 LEU A O 1
ATOM 841 N N . VAL A 1 107 ? -9.172 -4.023 9.578 1.00 87.00 107 VAL A N 1
ATOM 842 C CA . VAL A 1 107 ? -9.373 -5.483 9.520 1.00 87.00 107 VAL A CA 1
ATOM 843 C C . VAL A 1 107 ? -10.754 -5.865 10.054 1.00 87.00 107 VAL A C 1
ATOM 845 O O . VAL A 1 107 ? -11.450 -6.659 9.436 1.00 87.00 107 VAL A O 1
ATOM 848 N N . ARG A 1 108 ? -11.190 -5.258 11.163 1.00 85.12 108 ARG A N 1
ATOM 849 C CA . ARG A 1 108 ? -12.521 -5.520 11.732 1.00 85.12 108 ARG A CA 1
ATOM 850 C C . ARG A 1 108 ? -13.660 -5.043 10.838 1.00 85.12 108 ARG A C 1
ATOM 852 O O . ARG A 1 108 ? -14.709 -5.671 10.844 1.00 85.12 108 ARG A O 1
ATOM 859 N N . GLU A 1 109 ? -13.467 -3.957 10.093 1.00 83.12 109 GLU A N 1
ATOM 860 C CA . GLU A 1 109 ? -14.438 -3.506 9.090 1.00 83.12 109 GLU A CA 1
ATOM 861 C C . GLU A 1 109 ? -14.579 -4.501 7.933 1.00 83.12 109 GLU A C 1
ATOM 863 O O . GLU A 1 109 ? -15.658 -4.607 7.366 1.00 83.12 109 GLU A O 1
ATOM 868 N N . MET A 1 110 ? -13.525 -5.251 7.595 1.00 74.88 110 MET A N 1
ATOM 869 C CA . MET A 1 110 ? -13.587 -6.279 6.549 1.00 74.88 110 MET A CA 1
ATOM 870 C C . MET A 1 110 ? -14.289 -7.567 6.991 1.00 74.88 110 MET A C 1
ATOM 872 O O . MET A 1 110 ? -14.833 -8.277 6.148 1.00 74.88 110 MET A O 1
ATOM 876 N N . ASP A 1 111 ? -14.213 -7.899 8.281 1.00 67.38 111 ASP A N 1
ATOM 877 C CA . ASP A 1 111 ? -14.786 -9.126 8.850 1.00 67.38 111 ASP A CA 1
ATOM 878 C C . ASP A 1 111 ? -16.300 -9.009 9.136 1.00 67.38 111 ASP A C 1
ATOM 880 O O . ASP A 1 111 ? -16.913 -9.982 9.584 1.00 67.38 111 ASP A O 1
ATOM 884 N N . ASN A 1 112 ? -16.893 -7.831 8.913 1.00 56.31 112 ASN A N 1
ATOM 885 C CA . ASN A 1 112 ? -18.270 -7.481 9.272 1.00 56.31 112 ASN A CA 1
ATOM 886 C C . ASN A 1 112 ? -19.149 -7.259 8.036 1.00 56.31 112 ASN A C 1
ATOM 888 O O . ASN A 1 112 ? -20.310 -7.725 8.058 1.00 56.31 112 ASN A O 1
#

InterPro domains:
  IPR041457 CxC2-like cysteine cluster, KDZ transposase-associated [PF18803] (12-112)

Foldseek 3Di:
DDPPPDDDDDACVNVVAEAEFDDDPQPQWDDWDWAWEQDLQAIGIHTYTYHPVDVPDAPQNRCVVVQWHFPDRPDGRYTYHVRVVVVVVVCVVVDVDDPVNSNVVRVVSVVD

Secondary structure (DSSP, 8-state):
-B-SSSB----TTTTT-EEEESSTT-TTBPPPEEEEEEETTEEEEEEEEEB-S-TT--HHHHHHHTTEEES-SSS--EEEEHHHHHHHHHHHHHS---HHHHHHHHHHHH--

Radius of gyration: 15.99 Å; chains: 1; bounding box: 40×37×43 Å

Sequence (112 aa):
VWNGRFFECTSLAAMGLKVYLGHTNCPMTKEPSLFTIIHTNGIHCVNVLLCGCGATIHPWYQLLCCSWYPATIHQPQTCMTFIVLNHFHLLTLQYKLSATHFITALVREMDN

Organism: NCBI:txid1448309

pLDDT: mean 84.75, std 7.84, range [56.31, 94.56]